Protein AF-A0A3R7PAE6-F1 (afdb_monomer)

Foldseek 3Di:
DCLVVDDDQKDKFAPPPPQDDCVCVVVQVVVQVVQLVPLPQQDDDDPDLQHRIKMWGSVLSVLLVVQQPDPDSCSSVSSVVLCNVLSAREDEDEDDGDPDPDDPPDDPVNVVVNVVVVVVSVVCVVVVVRDRPRDRDPGTYMYDYDD

Structure (mmCIF, N/CA/C/O backbone):
data_AF-A0A3R7PAE6-F1
#
_entry.id   AF-A0A3R7PAE6-F1
#
loop_
_atom_site.group_PDB
_atom_site.id
_atom_site.type_symbol
_atom_site.label_atom_id
_atom_site.label_alt_id
_atom_site.label_comp_id
_atom_site.label_asym_id
_atom_site.label_entity_id
_atom_site.label_seq_id
_atom_site.pdbx_PDB_ins_code
_atom_site.Cartn_x
_atom_site.Cartn_y
_atom_site.Cartn_z
_atom_site.occupancy
_atom_site.B_iso_or_equiv
_atom_site.auth_seq_id
_atom_site.auth_comp_id
_atom_site.auth_asym_id
_atom_site.auth_atom_id
_atom_site.pdbx_PDB_model_num
ATOM 1 N N . MET A 1 1 ? 10.382 -11.432 1.362 1.00 62.19 1 MET A N 1
ATOM 2 C CA . MET A 1 1 ? 9.618 -10.287 1.908 1.00 62.19 1 MET A CA 1
ATOM 3 C C . MET A 1 1 ? 9.489 -10.364 3.431 1.00 62.19 1 MET A C 1
ATOM 5 O O . MET A 1 1 ? 9.013 -11.374 3.945 1.00 62.19 1 MET A O 1
ATOM 9 N N . GLY A 1 2 ? 9.894 -9.311 4.156 1.00 66.38 2 GLY A N 1
ATOM 10 C CA . GLY A 1 2 ? 9.754 -9.200 5.623 1.00 66.38 2 GLY A CA 1
ATOM 11 C C . GLY A 1 2 ? 8.303 -9.267 6.123 1.00 66.38 2 GLY A C 1
ATOM 12 O O . GLY A 1 2 ? 8.051 -9.707 7.243 1.00 66.38 2 GLY A O 1
ATOM 13 N N . VAL A 1 3 ? 7.346 -8.965 5.239 1.00 74.81 3 VAL A N 1
ATOM 14 C CA . VAL A 1 3 ? 5.893 -9.062 5.451 1.00 74.81 3 VAL A CA 1
ATOM 15 C C . VAL A 1 3 ? 5.450 -10.408 6.023 1.00 74.81 3 VAL A C 1
ATOM 17 O O . VAL A 1 3 ? 4.613 -10.452 6.918 1.00 74.81 3 VAL A O 1
ATOM 20 N N . PHE A 1 4 ? 6.028 -11.517 5.553 1.00 76.94 4 PHE A N 1
ATOM 21 C CA . PHE A 1 4 ? 5.626 -12.860 5.988 1.00 76.94 4 PHE A CA 1
ATOM 22 C C . PHE A 1 4 ? 6.250 -13.298 7.319 1.00 76.94 4 PHE A C 1
ATOM 24 O O . PHE A 1 4 ? 5.831 -14.309 7.880 1.00 76.94 4 PHE A O 1
ATOM 31 N N . ARG A 1 5 ? 7.245 -12.559 7.833 1.00 78.56 5 ARG A N 1
ATOM 32 C CA . ARG A 1 5 ? 7.904 -12.847 9.119 1.00 78.56 5 ARG A CA 1
ATOM 33 C C . ARG A 1 5 ? 7.388 -11.982 10.271 1.00 78.56 5 ARG A C 1
ATOM 35 O O . ARG A 1 5 ? 7.755 -12.236 11.418 1.00 78.56 5 ARG A O 1
ATOM 42 N N . SER A 1 6 ? 6.551 -10.985 9.990 1.00 76.44 6 SER A N 1
ATOM 43 C CA . SER A 1 6 ? 6.006 -10.092 11.009 1.00 76.44 6 SER A CA 1
ATOM 44 C C . SER A 1 6 ? 5.074 -10.824 11.983 1.00 76.44 6 SER A C 1
ATOM 46 O O . SER A 1 6 ? 4.319 -11.734 11.623 1.00 76.44 6 SER A O 1
ATOM 48 N N . ARG A 1 7 ? 5.134 -10.416 13.255 1.00 81.06 7 ARG A N 1
ATOM 49 C CA . ARG A 1 7 ? 4.291 -10.946 14.338 1.00 81.06 7 ARG A CA 1
ATOM 50 C C . ARG A 1 7 ? 3.292 -9.932 14.904 1.00 81.06 7 ARG A C 1
ATOM 52 O O . ARG A 1 7 ? 2.501 -10.319 15.757 1.00 81.06 7 ARG A O 1
ATOM 59 N N . GLY A 1 8 ? 3.240 -8.710 14.372 1.00 79.50 8 GLY A N 1
ATOM 60 C CA . GLY A 1 8 ? 2.230 -7.704 14.726 1.00 79.50 8 GLY A CA 1
ATOM 61 C C . GLY A 1 8 ? 0.874 -7.943 14.054 1.00 79.50 8 GLY A C 1
ATOM 62 O O . GLY A 1 8 ? 0.793 -8.593 13.008 1.00 79.50 8 GLY A O 1
ATOM 63 N N . GLU A 1 9 ? -0.211 -7.463 14.658 1.00 81.38 9 GLU A N 1
ATOM 64 C CA . GLU A 1 9 ? -1.546 -7.476 14.030 1.00 81.38 9 GLU A CA 1
ATOM 65 C C . GLU A 1 9 ? -1.624 -6.524 12.829 1.00 81.38 9 GLU A C 1
ATOM 67 O O . GLU A 1 9 ? -2.353 -6.777 11.866 1.00 81.38 9 GLU A O 1
ATOM 72 N N . MET A 1 10 ? -0.794 -5.481 12.856 1.00 81.19 10 MET A N 1
ATOM 73 C CA . MET A 1 10 ? -0.614 -4.510 11.788 1.00 81.19 10 MET A CA 1
ATOM 74 C C . MET A 1 10 ? 0.810 -4.572 11.233 1.00 81.19 10 MET A C 1
ATOM 76 O O . MET A 1 10 ? 1.753 -5.005 11.903 1.00 81.19 10 MET A O 1
ATOM 80 N N . LEU A 1 11 ? 0.942 -4.153 9.982 1.00 85.88 11 LEU A N 1
ATOM 81 C CA . LEU A 1 11 ? 2.181 -4.046 9.244 1.00 85.88 11 LEU A CA 1
ATOM 82 C C . LEU A 1 11 ? 2.389 -2.590 8.852 1.00 85.88 11 LEU A C 1
ATOM 84 O O . LEU A 1 11 ? 1.581 -2.036 8.109 1.00 85.88 11 LEU A O 1
ATOM 88 N N . LEU A 1 12 ? 3.471 -2.001 9.344 1.00 82.62 12 LEU A N 1
ATOM 89 C CA . LEU A 1 12 ? 3.882 -0.660 8.974 1.00 82.62 12 LEU A CA 1
ATOM 90 C C . LEU A 1 12 ? 5.009 -0.737 7.947 1.00 82.62 12 LEU A C 1
ATOM 92 O O . LEU A 1 12 ? 6.033 -1.374 8.194 1.00 82.62 12 LEU A O 1
ATOM 96 N N . PHE A 1 13 ? 4.802 -0.081 6.814 1.00 81.25 13 PHE A N 1
ATOM 97 C CA . PHE A 1 13 ? 5.849 0.317 5.889 1.00 81.25 13 PHE A CA 1
ATOM 98 C C . PHE A 1 13 ? 6.224 1.751 6.222 1.00 81.25 13 PHE A C 1
ATOM 100 O O . PHE A 1 13 ? 5.343 2.601 6.336 1.00 81.25 13 PHE A O 1
ATOM 107 N N . ALA A 1 14 ? 7.512 1.980 6.413 1.00 75.94 14 ALA A N 1
ATOM 108 C CA . ALA A 1 14 ? 8.101 3.292 6.586 1.00 75.94 14 ALA A CA 1
ATOM 109 C C . ALA A 1 14 ? 9.460 3.265 5.887 1.00 75.94 14 ALA A C 1
ATOM 111 O O . ALA A 1 14 ? 10.172 2.254 5.976 1.00 75.94 14 ALA A O 1
ATOM 112 N N . ASP A 1 15 ? 9.806 4.351 5.202 1.00 70.44 15 ASP A N 1
ATOM 113 C CA . ASP A 1 15 ? 11.152 4.526 4.676 1.00 70.44 15 ASP A CA 1
ATOM 114 C C . ASP A 1 15 ? 12.172 4.451 5.822 1.00 70.44 15 ASP A C 1
ATOM 116 O O . ASP A 1 15 ? 11.933 4.873 6.956 1.00 70.44 15 ASP A O 1
ATOM 120 N N . ALA A 1 16 ? 13.330 3.856 5.534 1.00 62.44 16 ALA A N 1
ATOM 121 C CA . ALA A 1 16 ? 14.393 3.655 6.519 1.00 62.44 16 ALA A CA 1
ATOM 122 C C . ALA A 1 16 ? 15.146 4.955 6.874 1.00 62.44 16 ALA A C 1
ATOM 124 O O . ALA A 1 16 ? 16.133 4.908 7.606 1.00 62.44 16 ALA A O 1
ATOM 125 N N . ASP A 1 17 ? 14.701 6.096 6.346 1.00 62.78 17 ASP A N 1
ATOM 126 C CA . ASP A 1 17 ? 15.288 7.418 6.562 1.00 62.78 17 ASP A CA 1
ATOM 127 C C . ASP A 1 17 ? 14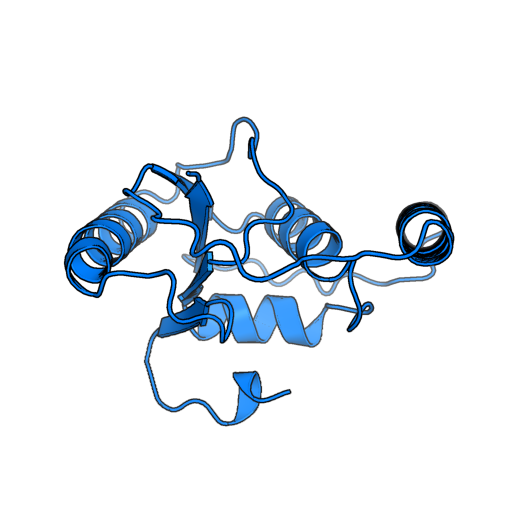.947 8.013 7.938 1.00 62.78 17 ASP A C 1
ATOM 129 O O . ASP A 1 17 ? 15.584 8.973 8.362 1.00 62.78 17 ASP A O 1
ATOM 133 N N . GLY A 1 18 ? 14.004 7.414 8.674 1.00 58.41 18 GLY A N 1
ATOM 134 C CA . GLY A 1 18 ? 13.635 7.856 10.019 1.00 58.41 18 GLY A CA 1
ATOM 135 C C . GLY A 1 18 ? 12.802 9.139 10.036 1.00 58.41 18 GLY A C 1
ATOM 136 O O . GLY A 1 18 ? 12.665 9.753 11.091 1.00 58.41 18 GLY A O 1
ATOM 137 N N . ALA A 1 19 ? 12.218 9.525 8.897 1.00 59.19 19 ALA A N 1
ATOM 138 C CA . ALA A 1 19 ? 11.429 10.748 8.735 1.00 59.19 19 ALA A CA 1
ATOM 139 C C . ALA A 1 19 ? 10.046 10.715 9.434 1.00 59.19 19 ALA A C 1
ATOM 141 O O . ALA A 1 19 ? 9.316 11.708 9.444 1.00 59.19 19 ALA A O 1
ATOM 142 N N . THR A 1 20 ? 9.670 9.593 10.063 1.00 57.97 20 THR A N 1
ATOM 143 C CA . THR A 1 20 ? 8.430 9.493 10.849 1.00 57.97 20 THR A CA 1
ATOM 144 C C . THR A 1 20 ? 8.645 9.768 12.335 1.00 57.97 20 THR A C 1
ATOM 146 O O . THR A 1 20 ? 9.371 9.044 13.015 1.00 57.97 20 THR A O 1
ATOM 149 N N . THR A 1 21 ? 7.889 10.709 12.895 1.00 60.19 21 THR A N 1
ATOM 150 C CA . THR A 1 21 ? 7.666 10.801 14.342 1.00 60.19 21 THR A CA 1
ATOM 151 C C . THR A 1 21 ? 6.599 9.790 14.789 1.00 60.19 21 THR A C 1
ATOM 153 O O . THR A 1 21 ? 5.500 9.711 14.243 1.00 60.19 21 THR A O 1
ATOM 156 N N . PHE A 1 22 ? 6.904 8.995 15.820 1.00 64.50 22 PHE A N 1
ATOM 157 C CA . PHE A 1 22 ? 6.009 7.940 16.330 1.00 64.50 22 PHE A CA 1
ATOM 158 C C . PHE A 1 22 ? 4.681 8.461 16.914 1.00 64.50 22 PHE A C 1
ATOM 160 O O . PHE A 1 22 ? 3.745 7.684 17.070 1.00 64.50 22 PHE A O 1
ATOM 167 N N . SER A 1 23 ? 4.564 9.758 17.205 1.00 64.19 23 SER A N 1
ATOM 168 C CA . SER A 1 23 ? 3.347 10.388 17.743 1.00 64.19 23 SER A CA 1
ATOM 169 C C . SER A 1 23 ? 2.150 10.353 16.789 1.00 64.19 23 SER A C 1
ATOM 171 O O . SER A 1 23 ? 1.005 10.422 17.225 1.00 64.19 23 SER A O 1
ATOM 173 N N . ASP A 1 24 ? 2.393 10.237 15.484 1.00 68.38 24 ASP A N 1
ATOM 174 C CA . ASP A 1 24 ? 1.324 10.160 14.488 1.00 68.38 24 ASP A CA 1
ATOM 175 C C . ASP A 1 24 ? 0.822 8.731 14.253 1.00 68.38 24 ASP A C 1
ATOM 177 O O . ASP A 1 24 ? -0.218 8.542 13.618 1.00 68.38 24 ASP A O 1
ATOM 181 N N . LEU A 1 25 ? 1.506 7.722 14.808 1.00 73.38 25 LEU A N 1
ATOM 182 C CA . LEU A 1 25 ? 1.077 6.329 14.705 1.00 73.38 25 LEU A CA 1
ATOM 183 C C . LEU A 1 25 ? -0.296 6.121 15.352 1.00 73.38 25 LEU A C 1
ATOM 185 O O . LEU A 1 25 ? -1.134 5.425 14.786 1.00 73.38 25 LEU A O 1
ATOM 189 N N . ASP A 1 26 ? -0.552 6.794 16.475 1.00 78.19 26 ASP A N 1
ATOM 190 C CA . ASP A 1 26 ? -1.825 6.715 17.194 1.00 78.19 26 ASP A CA 1
ATOM 191 C C . ASP A 1 26 ? -2.989 7.254 16.349 1.00 78.19 26 ASP A C 1
ATOM 193 O O . ASP A 1 26 ? -4.074 6.670 16.317 1.00 78.19 26 ASP A O 1
ATOM 197 N N . LYS A 1 27 ? -2.760 8.344 15.601 1.00 77.75 27 LYS A N 1
ATOM 198 C CA . LYS A 1 27 ? -3.759 8.928 14.687 1.00 77.75 27 LYS A CA 1
ATOM 199 C C . LYS A 1 27 ? -4.070 7.981 13.530 1.00 77.75 27 LYS A C 1
ATOM 201 O O . LYS A 1 27 ? -5.231 7.811 13.145 1.00 77.75 27 LYS A O 1
ATOM 206 N N . VAL A 1 28 ? -3.030 7.358 12.981 1.00 77.69 28 VAL A N 1
ATOM 207 C CA . VAL A 1 28 ? -3.136 6.396 11.883 1.00 77.69 28 VAL A CA 1
ATOM 208 C C . VAL A 1 28 ? -3.850 5.124 12.356 1.00 77.69 28 VAL A C 1
ATOM 210 O O . VAL A 1 28 ? -4.765 4.648 11.686 1.00 77.69 28 VAL A O 1
ATOM 213 N N . GLU A 1 29 ? -3.512 4.605 13.535 1.00 77.81 29 GLU A N 1
ATOM 214 C CA . GLU A 1 29 ? -4.178 3.445 14.129 1.00 77.81 29 GLU A CA 1
ATOM 215 C C . GLU A 1 29 ? -5.651 3.735 14.453 1.00 77.81 29 GLU A C 1
ATOM 217 O O . GLU A 1 29 ? -6.523 2.913 14.160 1.00 77.81 29 GLU A O 1
ATOM 222 N N . ALA A 1 30 ? -5.960 4.908 15.012 1.00 79.88 30 ALA A N 1
ATOM 223 C CA . ALA A 1 30 ? -7.338 5.325 15.269 1.00 79.88 30 ALA A CA 1
ATOM 224 C C . ALA A 1 30 ? -8.153 5.402 13.970 1.00 79.88 30 ALA A C 1
ATOM 226 O O . ALA A 1 30 ? -9.281 4.912 13.907 1.00 79.88 30 ALA A O 1
ATOM 227 N N . SER A 1 31 ? -7.555 5.945 12.908 1.00 76.62 31 SER A N 1
ATOM 228 C CA . SER A 1 31 ? -8.176 5.988 11.583 1.00 76.62 31 SER A CA 1
ATOM 229 C C . SER A 1 31 ? -8.411 4.583 11.030 1.00 76.62 31 SER A C 1
ATOM 231 O O . SER A 1 31 ? -9.496 4.296 10.532 1.00 76.62 31 SER A O 1
ATOM 233 N N . LEU A 1 32 ? -7.449 3.670 11.199 1.00 77.44 32 LEU A N 1
ATOM 234 C CA . LEU A 1 32 ? -7.597 2.267 10.814 1.00 77.44 32 LEU A CA 1
ATOM 235 C C . LEU A 1 32 ? -8.756 1.586 11.556 1.00 77.44 32 LEU A C 1
ATOM 237 O O . LEU A 1 32 ? -9.538 0.873 10.929 1.00 77.44 32 LEU A O 1
ATOM 241 N N . LYS A 1 33 ? -8.914 1.838 12.861 1.00 76.50 33 LYS A N 1
ATOM 242 C CA . LYS A 1 33 ? -10.045 1.325 13.655 1.00 76.50 33 LYS A CA 1
ATOM 243 C C . LYS A 1 33 ? -11.387 1.863 13.157 1.00 76.50 33 LYS A C 1
ATOM 245 O O . LYS A 1 33 ? -12.335 1.090 13.053 1.00 76.50 33 LYS A O 1
ATOM 250 N N . ASN A 1 34 ? -11.450 3.142 12.790 1.00 75.38 34 ASN A N 1
ATOM 251 C CA . ASN A 1 34 ? -12.663 3.753 12.242 1.00 75.38 34 ASN A CA 1
ATOM 252 C C . ASN A 1 34 ? -13.052 3.147 10.885 1.00 75.38 34 ASN A C 1
ATOM 254 O O . ASN A 1 34 ? -14.222 2.865 10.659 1.00 75.38 34 ASN A O 1
ATOM 258 N N . ILE A 1 35 ? -12.080 2.873 10.011 1.00 72.81 35 ILE A N 1
ATOM 259 C CA . ILE A 1 35 ? -12.333 2.249 8.700 1.00 72.81 35 ILE A CA 1
ATOM 260 C C . ILE A 1 35 ? -12.724 0.778 8.852 1.00 72.81 35 ILE A C 1
ATOM 262 O O . ILE A 1 35 ? -13.607 0.300 8.154 1.00 72.81 35 ILE A O 1
ATOM 266 N N . CYS A 1 36 ? -12.104 0.049 9.786 1.00 67.44 36 CYS A N 1
ATOM 267 C CA . CYS A 1 36 ? -12.529 -1.315 10.109 1.00 67.44 36 CYS A CA 1
ATOM 268 C C . CYS A 1 36 ? -13.980 -1.367 10.619 1.00 67.44 36 CYS A C 1
ATOM 270 O O . CYS A 1 36 ? -14.641 -2.386 10.438 1.00 67.44 36 CYS A O 1
ATOM 272 N N . ALA A 1 37 ? -14.455 -0.304 11.279 1.00 64.38 37 ALA A N 1
ATOM 273 C CA . ALA A 1 37 ? -15.830 -0.195 11.758 1.00 64.38 37 ALA A CA 1
ATOM 274 C C . ALA A 1 37 ? -16.816 0.252 10.663 1.00 64.38 37 ALA A C 1
ATOM 276 O O . ALA A 1 37 ? -18.001 -0.064 10.755 1.00 64.38 37 ALA A O 1
ATOM 277 N N . ASP A 1 38 ? -16.335 0.954 9.635 1.00 61.19 38 ASP A N 1
ATOM 278 C CA . ASP A 1 38 ? -17.133 1.440 8.513 1.00 61.19 38 ASP A CA 1
ATOM 279 C C . ASP A 1 38 ? -16.696 0.780 7.196 1.00 61.19 38 ASP A C 1
ATOM 281 O O . ASP A 1 38 ? -15.879 1.301 6.432 1.00 61.19 38 ASP A O 1
ATOM 285 N N . GLU A 1 39 ? -17.302 -0.374 6.899 1.00 56.72 39 GLU A N 1
ATOM 286 C CA . GLU A 1 39 ? -17.124 -1.133 5.648 1.00 56.72 39 GLU A CA 1
ATOM 287 C C . GLU A 1 39 ? -17.473 -0.302 4.390 1.00 56.72 39 GLU A C 1
ATOM 289 O O . GLU A 1 39 ? -17.166 -0.688 3.264 1.00 56.72 39 GLU A O 1
ATOM 294 N N . LYS A 1 40 ? -18.094 0.874 4.564 1.00 53.09 40 LYS A N 1
ATOM 295 C CA . LYS A 1 40 ? -18.564 1.752 3.490 1.00 53.09 40 LYS A CA 1
ATOM 296 C C . LYS A 1 40 ? -17.546 2.794 3.024 1.00 53.09 40 LYS A C 1
ATOM 298 O O . LYS A 1 40 ? -17.846 3.531 2.081 1.00 53.09 40 LYS A O 1
ATOM 303 N N . THR A 1 41 ? -16.349 2.846 3.615 1.00 55.28 41 THR A N 1
ATOM 304 C CA . THR A 1 41 ? -15.250 3.696 3.121 1.00 55.28 41 THR A CA 1
ATOM 305 C C . THR A 1 41 ? -14.620 3.067 1.873 1.00 55.28 41 THR A C 1
ATOM 307 O O . THR A 1 41 ? -13.519 2.518 1.886 1.00 55.28 41 THR A O 1
ATOM 310 N N . LEU A 1 42 ? -15.361 3.122 0.766 1.00 51.31 42 LEU A N 1
ATOM 311 C CA . LEU A 1 42 ? -14.859 2.822 -0.568 1.00 51.31 42 LEU A CA 1
ATOM 312 C C . LEU A 1 42 ? -14.316 4.122 -1.180 1.00 51.31 42 LEU A C 1
ATOM 314 O O . LEU A 1 42 ? -15.011 5.135 -1.251 1.00 51.31 42 LEU A O 1
ATOM 318 N N . MET A 1 43 ? -13.049 4.087 -1.582 1.00 54.47 43 MET A N 1
ATOM 319 C CA . MET A 1 43 ? -12.239 5.232 -2.003 1.00 54.47 43 MET A CA 1
ATOM 320 C C . MET A 1 43 ? -12.902 6.222 -2.979 1.00 54.47 43 MET A C 1
ATOM 322 O O . MET A 1 43 ? -13.481 5.840 -3.996 1.00 54.47 43 MET A O 1
ATOM 326 N N . ARG A 1 44 ? -12.586 7.511 -2.786 1.00 49.59 44 ARG A N 1
ATOM 327 C CA . ARG A 1 44 ? -12.430 8.494 -3.874 1.00 49.59 44 ARG A CA 1
ATOM 328 C C . ARG A 1 44 ? -10.991 9.029 -3.858 1.00 49.59 44 ARG A C 1
ATOM 330 O O . ARG A 1 44 ? -10.718 9.967 -3.129 1.00 49.59 44 ARG A O 1
ATOM 337 N N . GLY A 1 45 ? -10.119 8.432 -4.678 1.00 62.72 45 GLY A N 1
ATOM 338 C CA . GLY A 1 45 ? -8.812 8.971 -5.097 1.00 62.72 45 GLY A CA 1
ATOM 339 C C . GLY A 1 45 ? -7.723 9.063 -4.020 1.00 62.72 45 GLY A C 1
ATOM 340 O O . GLY A 1 45 ? -7.778 9.942 -3.171 1.00 62.72 45 GLY A O 1
ATOM 341 N N . VAL A 1 46 ? -6.693 8.215 -4.121 1.00 69.00 46 VAL A N 1
ATOM 342 C CA . VAL A 1 46 ? -5.429 8.415 -3.388 1.00 69.00 46 VAL A CA 1
ATOM 343 C C . VAL A 1 46 ? -4.641 9.508 -4.090 1.00 69.00 46 VAL A C 1
ATOM 345 O O . VAL A 1 46 ? -4.413 9.405 -5.297 1.00 69.00 46 VAL A O 1
ATOM 348 N N . ARG A 1 47 ? -4.238 10.546 -3.360 1.00 69.06 47 ARG A N 1
ATOM 349 C CA . ARG A 1 47 ? -3.438 11.650 -3.901 1.00 69.06 47 ARG A CA 1
ATOM 350 C C . ARG A 1 47 ? -1.984 11.248 -4.094 1.00 69.06 47 ARG A C 1
ATOM 352 O O . ARG A 1 47 ? -1.416 11.548 -5.139 1.00 69.06 47 ARG A O 1
ATOM 359 N N . ASP A 1 48 ? -1.414 10.540 -3.123 1.00 70.31 48 ASP A N 1
ATOM 360 C CA . ASP A 1 48 ? -0.043 10.039 -3.192 1.00 70.31 48 ASP A CA 1
ATOM 361 C C . ASP A 1 48 ? -0.008 8.511 -3.302 1.00 70.31 48 ASP A C 1
ATOM 363 O O . ASP A 1 48 ? -0.288 7.770 -2.358 1.00 70.31 48 ASP A O 1
ATOM 367 N N . THR A 1 49 ? 0.350 8.030 -4.487 1.00 71.19 49 THR A N 1
ATOM 368 C CA . THR A 1 49 ? 0.446 6.592 -4.764 1.00 71.19 49 THR A CA 1
ATOM 369 C C . THR A 1 49 ? 1.803 5.996 -4.391 1.00 71.19 49 THR A C 1
ATOM 371 O O . THR A 1 49 ? 1.931 4.773 -4.334 1.00 71.19 49 THR A O 1
ATOM 374 N N . GLN A 1 50 ? 2.801 6.839 -4.116 1.00 67.25 50 GLN A N 1
ATOM 375 C CA . GLN A 1 50 ? 4.206 6.469 -3.932 1.00 67.25 50 GLN A CA 1
ATOM 376 C C . GLN A 1 50 ? 4.741 6.868 -2.550 1.00 67.25 50 GLN A C 1
ATOM 378 O O . GLN A 1 50 ? 5.951 6.919 -2.347 1.00 67.25 50 GLN A O 1
ATOM 383 N N . CYS A 1 51 ? 3.858 7.106 -1.577 1.00 74.56 51 CYS A N 1
ATOM 384 C CA . CYS A 1 51 ? 4.292 7.479 -0.236 1.00 74.56 51 CYS A CA 1
ATOM 385 C C . CYS A 1 51 ? 5.124 6.366 0.427 1.00 74.56 51 CYS A C 1
ATOM 387 O O . CYS A 1 51 ? 4.762 5.190 0.386 1.00 74.56 51 CYS A O 1
ATOM 389 N N . GLY A 1 52 ? 6.209 6.714 1.114 1.00 71.06 52 GLY A N 1
ATOM 390 C CA . GLY A 1 52 ? 7.030 5.738 1.846 1.00 71.06 52 GLY A CA 1
ATOM 391 C C . GLY A 1 52 ? 6.345 5.147 3.087 1.00 71.06 52 GLY A C 1
ATOM 392 O O . GLY A 1 52 ? 6.845 4.194 3.684 1.00 71.06 52 GLY A O 1
ATOM 393 N N . PHE A 1 53 ? 5.192 5.697 3.492 1.00 77.81 53 PHE A N 1
ATOM 394 C CA . PHE A 1 53 ? 4.519 5.350 4.740 1.00 77.81 53 PHE A CA 1
ATOM 395 C C . PHE A 1 53 ? 3.122 4.765 4.526 1.00 77.81 53 PHE A C 1
ATOM 397 O O . PHE A 1 53 ? 2.173 5.456 4.148 1.00 77.81 53 PHE A O 1
ATOM 404 N N . LYS A 1 54 ? 2.972 3.472 4.820 1.00 83.69 54 LYS A N 1
ATOM 405 C CA . LYS A 1 54 ? 1.715 2.736 4.629 1.00 83.69 54 LYS A CA 1
ATOM 406 C C . LYS A 1 54 ? 1.451 1.808 5.804 1.00 83.69 54 LYS A C 1
ATOM 408 O O . LYS A 1 54 ? 2.328 1.045 6.202 1.00 83.69 54 LYS A O 1
ATOM 413 N N . LEU A 1 55 ? 0.231 1.817 6.332 1.00 84.81 55 LEU A N 1
ATOM 414 C CA . LEU A 1 55 ? -0.187 0.912 7.402 1.00 84.81 55 LEU A CA 1
ATOM 415 C C . LEU A 1 55 ? -1.225 -0.080 6.876 1.00 84.81 55 LEU A C 1
ATOM 417 O O . LEU A 1 55 ? -2.232 0.294 6.282 1.00 84.81 55 LEU A O 1
ATOM 421 N N . LEU A 1 56 ? -0.988 -1.368 7.100 1.00 86.50 56 LEU A N 1
ATOM 422 C CA . LEU A 1 56 ? -1.844 -2.453 6.637 1.00 86.50 56 LEU A CA 1
ATOM 423 C C . LEU A 1 56 ? -2.220 -3.352 7.799 1.00 86.50 56 LEU A C 1
ATOM 425 O O . LEU A 1 56 ? -1.376 -3.681 8.628 1.00 86.50 56 LEU A O 1
ATOM 429 N N . THR A 1 57 ? -3.446 -3.874 7.823 1.00 85.56 57 THR A N 1
ATOM 430 C CA . THR A 1 57 ? -3.686 -5.049 8.671 1.00 85.56 57 THR A CA 1
ATOM 431 C C . THR A 1 57 ? -2.868 -6.223 8.140 1.00 85.56 57 THR A C 1
ATOM 433 O O . THR A 1 57 ? -2.649 -6.356 6.930 1.00 85.56 57 THR A O 1
ATOM 436 N N . ARG A 1 58 ? -2.452 -7.139 9.020 1.00 84.62 58 ARG A N 1
ATOM 437 C CA . ARG A 1 58 ? -1.758 -8.362 8.597 1.00 84.62 58 ARG A CA 1
ATOM 438 C C . ARG A 1 58 ? -2.543 -9.118 7.523 1.00 84.62 58 ARG A C 1
ATOM 440 O O . ARG A 1 58 ? -1.946 -9.701 6.620 1.00 84.62 58 ARG A O 1
ATOM 447 N N . ARG A 1 59 ? -3.874 -9.137 7.621 1.00 83.06 59 ARG A N 1
ATOM 448 C CA . ARG A 1 59 ? -4.732 -9.833 6.658 1.00 83.06 59 ARG A CA 1
ATOM 449 C C . ARG A 1 59 ? -4.682 -9.159 5.283 1.00 83.06 59 ARG A C 1
ATOM 451 O O . ARG A 1 59 ? -4.462 -9.871 4.304 1.00 83.06 59 ARG A O 1
ATOM 458 N N . SER A 1 60 ? -4.785 -7.824 5.227 1.00 84.25 60 SER A N 1
ATOM 459 C CA . SER A 1 60 ? -4.619 -7.030 3.993 1.00 84.25 60 SER A CA 1
ATOM 460 C C . SER A 1 60 ? -3.261 -7.300 3.366 1.00 84.25 60 SER A C 1
ATOM 462 O O . SER A 1 60 ? -3.180 -7.666 2.198 1.00 84.25 60 SER A O 1
ATOM 464 N N . ALA A 1 61 ? -2.200 -7.200 4.172 1.00 86.19 61 ALA A N 1
ATOM 465 C CA . ALA A 1 61 ? -0.840 -7.412 3.710 1.00 86.19 61 ALA A CA 1
ATOM 466 C C . ALA A 1 61 ? -0.668 -8.821 3.127 1.00 86.19 61 ALA A C 1
ATOM 468 O O . ALA A 1 61 ? -0.168 -8.972 2.023 1.00 86.19 61 ALA A O 1
ATOM 469 N N . ARG A 1 62 ? -1.148 -9.877 3.792 1.00 86.00 62 ARG A N 1
ATOM 470 C CA . ARG A 1 62 ? -1.020 -11.239 3.241 1.00 86.00 62 ARG A CA 1
ATOM 471 C C . ARG A 1 62 ? -1.769 -11.423 1.923 1.00 86.00 62 ARG A C 1
ATOM 473 O O . ARG A 1 62 ? -1.276 -12.150 1.073 1.00 86.00 62 ARG A O 1
ATOM 480 N N . ILE A 1 63 ? -2.935 -10.808 1.747 1.00 85.31 63 ILE A N 1
ATOM 481 C CA . ILE A 1 63 ? -3.703 -10.920 0.498 1.00 85.31 63 ILE A CA 1
ATOM 482 C C . ILE A 1 63 ? -3.033 -10.136 -0.633 1.00 85.31 63 ILE A C 1
ATOM 484 O O . ILE A 1 63 ? -2.831 -10.689 -1.716 1.00 85.31 63 ILE A O 1
ATOM 488 N N . LEU A 1 64 ? -2.634 -8.892 -0.361 1.00 86.25 64 LEU A N 1
ATOM 489 C CA . LEU A 1 64 ? -1.971 -8.020 -1.327 1.00 86.25 64 LEU A CA 1
ATOM 490 C C . LEU A 1 64 ? -0.612 -8.589 -1.735 1.00 86.25 64 LEU A C 1
ATOM 492 O O . LEU A 1 64 ? -0.388 -8.830 -2.912 1.00 86.25 64 LEU A O 1
ATOM 496 N N . PHE A 1 65 ? 0.252 -8.930 -0.776 1.00 86.38 65 PHE A N 1
ATOM 497 C CA . PHE A 1 65 ? 1.592 -9.459 -1.055 1.00 86.38 65 PHE A CA 1
ATOM 498 C C . PHE A 1 65 ? 1.608 -10.877 -1.635 1.00 86.38 65 PHE A C 1
ATOM 500 O O . PHE A 1 65 ? 2.599 -11.253 -2.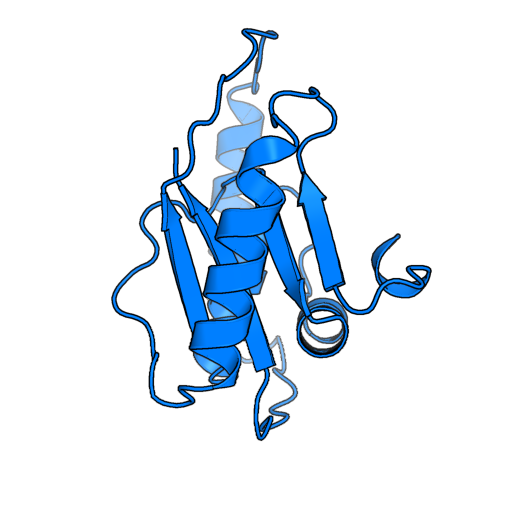247 1.00 86.38 65 PHE A O 1
ATOM 507 N N . ASN A 1 66 ? 0.534 -11.661 -1.493 1.00 85.38 66 ASN A N 1
ATOM 508 C CA . ASN A 1 66 ? 0.394 -12.920 -2.238 1.00 85.38 66 ASN A CA 1
ATOM 509 C C . ASN A 1 66 ? -0.066 -12.712 -3.691 1.00 85.38 66 ASN A C 1
ATOM 511 O O . ASN A 1 66 ? 0.034 -13.644 -4.486 1.00 85.38 66 ASN A O 1
ATOM 515 N N . SER A 1 67 ? -0.624 -11.542 -4.008 1.00 84.56 67 SER A N 1
ATOM 516 C CA . SER A 1 67 ? -1.159 -11.205 -5.334 1.00 84.56 67 SER A CA 1
ATOM 517 C C . SER A 1 67 ? -0.286 -10.203 -6.094 1.00 84.56 67 SER A C 1
ATOM 519 O O . SER A 1 67 ? -0.519 -9.994 -7.280 1.00 84.56 67 SER A O 1
ATOM 521 N N . LEU A 1 68 ? 0.690 -9.587 -5.420 1.00 85.19 68 LEU A N 1
ATOM 522 C CA . LEU A 1 68 ? 1.682 -8.691 -6.006 1.00 85.19 68 LEU A CA 1
ATOM 523 C C . LEU A 1 68 ? 2.604 -9.463 -6.952 1.00 85.19 68 LEU A C 1
ATOM 525 O O . LEU A 1 68 ? 3.093 -10.544 -6.617 1.00 85.19 68 LEU A O 1
ATOM 529 N N . HIS A 1 69 ? 2.864 -8.879 -8.117 1.00 83.94 69 HIS A N 1
ATOM 530 C CA . HIS A 1 69 ? 3.803 -9.404 -9.105 1.00 83.94 69 HIS A CA 1
ATOM 531 C C . HIS A 1 69 ? 5.057 -8.529 -9.227 1.00 83.94 69 HIS A C 1
ATOM 533 O O . HIS A 1 69 ? 6.074 -8.983 -9.756 1.00 83.94 69 HIS A O 1
ATOM 539 N N . VAL A 1 70 ? 4.991 -7.285 -8.754 1.00 81.25 70 VAL A N 1
ATOM 540 C CA . VAL A 1 70 ? 6.065 -6.297 -8.780 1.00 81.25 70 VAL A CA 1
ATOM 541 C C . VAL A 1 70 ? 6.663 -6.150 -7.386 1.00 81.25 70 VAL A C 1
ATOM 543 O O . VAL A 1 70 ? 5.968 -5.854 -6.420 1.00 81.25 70 VAL A O 1
ATOM 546 N N . GLU A 1 71 ? 7.981 -6.327 -7.289 1.00 70.00 71 GLU A N 1
ATOM 547 C CA . GLU A 1 71 ? 8.744 -6.188 -6.036 1.00 70.00 71 GLU A CA 1
ATOM 548 C C . GLU A 1 71 ? 9.692 -4.968 -6.038 1.00 70.00 71 GLU A C 1
ATOM 550 O O . GLU A 1 71 ? 10.484 -4.798 -5.114 1.00 70.00 71 GLU A O 1
ATOM 555 N N . ARG A 1 72 ? 9.653 -4.138 -7.091 1.00 73.56 72 ARG A N 1
ATOM 556 C CA . ARG A 1 72 ? 10.552 -2.984 -7.313 1.00 73.56 72 ARG A CA 1
ATOM 557 C C . ARG A 1 72 ? 9.815 -1.656 -7.082 1.00 73.56 72 ARG A C 1
ATOM 559 O O . ARG A 1 72 ? 8.765 -1.642 -6.460 1.00 73.56 72 ARG A O 1
ATOM 566 N N . TRP A 1 73 ? 10.338 -0.550 -7.611 1.00 67.06 73 TRP A N 1
ATOM 567 C CA . TRP A 1 73 ? 9.832 0.822 -7.445 1.00 67.06 73 TRP A CA 1
ATOM 568 C C . TRP A 1 73 ? 8.322 1.011 -7.663 1.00 67.06 73 TRP A C 1
ATOM 570 O O . TRP A 1 73 ? 7.727 1.883 -7.047 1.00 67.06 73 TRP A O 1
ATOM 580 N N . ALA A 1 74 ? 7.688 0.204 -8.518 1.00 74.56 74 ALA A N 1
ATOM 581 C CA . ALA A 1 74 ? 6.260 0.320 -8.815 1.00 74.56 74 ALA A CA 1
ATOM 582 C C . ALA A 1 74 ? 5.346 -0.578 -7.951 1.00 74.56 74 ALA A C 1
ATOM 584 O O . ALA A 1 74 ? 4.145 -0.655 -8.223 1.00 74.56 74 ALA A O 1
ATOM 585 N N . PHE A 1 75 ? 5.873 -1.256 -6.919 1.00 83.19 75 PHE A N 1
ATOM 586 C CA . PHE A 1 75 ? 5.065 -2.156 -6.083 1.00 83.19 75 PHE A CA 1
ATOM 587 C C . PHE A 1 75 ? 3.912 -1.421 -5.388 1.00 83.19 75 PHE A C 1
ATOM 589 O O . PHE A 1 75 ? 2.827 -1.979 -5.242 1.00 83.19 75 PHE A O 1
ATOM 596 N N . ASP A 1 76 ? 4.118 -0.160 -5.007 1.00 82.38 76 ASP A N 1
ATOM 597 C CA . ASP A 1 76 ? 3.107 0.656 -4.336 1.00 82.38 76 ASP A CA 1
ATOM 598 C C . ASP A 1 76 ? 1.887 0.910 -5.222 1.00 82.38 76 ASP A C 1
ATOM 600 O O . ASP A 1 76 ? 0.746 0.813 -4.767 1.00 82.38 76 ASP A O 1
ATOM 604 N N . VAL A 1 77 ? 2.128 1.149 -6.513 1.00 82.69 77 VAL A N 1
ATOM 605 C CA . VAL A 1 77 ? 1.078 1.369 -7.512 1.00 82.69 77 VAL A CA 1
ATOM 606 C C . VAL A 1 77 ? 0.284 0.088 -7.741 1.00 82.69 77 VAL A C 1
ATOM 608 O O . VAL A 1 77 ? -0.948 0.115 -7.716 1.00 82.69 77 VAL A O 1
ATOM 611 N N . GLU A 1 78 ? 0.967 -1.048 -7.918 1.00 85.00 78 GLU A N 1
ATOM 612 C CA . GLU A 1 78 ? 0.286 -2.337 -8.068 1.00 85.00 78 GLU A CA 1
ATOM 613 C C . GLU A 1 78 ? -0.502 -2.695 -6.801 1.00 85.00 78 GLU A C 1
ATOM 615 O O . GLU A 1 78 ? -1.636 -3.163 -6.888 1.00 85.00 78 GLU A O 1
ATOM 620 N N . MET A 1 79 ? 0.054 -2.432 -5.619 1.00 86.44 79 MET A N 1
ATOM 621 C CA . MET A 1 79 ? -0.610 -2.710 -4.350 1.00 86.44 79 MET A CA 1
ATOM 622 C C . MET A 1 79 ? -1.901 -1.901 -4.198 1.00 86.44 79 MET A C 1
ATOM 624 O O . MET A 1 79 ? -2.920 -2.466 -3.800 1.00 86.44 79 MET A O 1
ATOM 628 N N . LEU A 1 80 ? -1.885 -0.605 -4.530 1.00 84.06 80 LEU A N 1
ATOM 629 C CA . LEU A 1 80 ? -3.085 0.236 -4.496 1.00 84.06 80 LEU A CA 1
ATOM 630 C C . LEU A 1 80 ? -4.122 -0.211 -5.528 1.00 84.06 80 LEU A C 1
ATOM 632 O O . LEU A 1 80 ? -5.310 -0.272 -5.209 1.00 84.06 80 LEU A O 1
ATOM 636 N N . TYR A 1 81 ? -3.680 -0.587 -6.729 1.00 85.12 81 TYR A N 1
ATOM 637 C CA . TYR A 1 81 ? -4.553 -1.146 -7.759 1.00 85.12 81 TYR A CA 1
ATOM 638 C C . TYR A 1 81 ? -5.219 -2.449 -7.294 1.00 85.12 81 TYR A C 1
ATOM 640 O O . TYR A 1 81 ? -6.439 -2.587 -7.366 1.00 85.12 81 TYR A O 1
ATOM 648 N N . LEU A 1 82 ? -4.444 -3.389 -6.747 1.00 85.25 82 LEU A N 1
ATOM 649 C CA . LEU A 1 82 ? -4.964 -4.641 -6.198 1.00 85.25 82 LEU A CA 1
ATOM 650 C C . LEU A 1 82 ? -5.937 -4.387 -5.049 1.00 85.25 82 LEU A C 1
ATOM 652 O O . LEU A 1 82 ? -6.974 -5.038 -4.979 1.00 85.25 82 LEU A O 1
ATOM 656 N N . ALA A 1 83 ? -5.635 -3.436 -4.168 1.00 83.56 83 ALA A N 1
ATOM 657 C CA . ALA A 1 83 ? -6.513 -3.096 -3.060 1.00 83.56 83 ALA A CA 1
ATOM 658 C C . ALA A 1 83 ? -7.862 -2.542 -3.553 1.00 83.56 83 ALA A C 1
ATOM 660 O O . ALA A 1 83 ? -8.905 -2.962 -3.056 1.00 83.56 83 ALA A O 1
ATOM 661 N N . GLN A 1 84 ? -7.860 -1.706 -4.596 1.00 81.06 84 GLN A N 1
ATOM 662 C CA . GLN A 1 84 ? -9.083 -1.234 -5.252 1.00 81.06 84 GLN A CA 1
ATOM 663 C C . GLN A 1 84 ? -9.877 -2.370 -5.904 1.00 81.06 84 GLN A C 1
ATOM 665 O O . GLN A 1 84 ? -11.083 -2.479 -5.691 1.00 81.06 84 GLN A O 1
ATOM 670 N N . VAL A 1 85 ? -9.212 -3.240 -6.671 1.00 81.50 85 VAL A N 1
ATOM 671 C CA . VAL A 1 85 ? -9.873 -4.356 -7.369 1.00 81.50 85 VAL A CA 1
ATOM 672 C C . VAL A 1 85 ? -10.444 -5.383 -6.390 1.00 81.50 85 VAL A C 1
ATOM 674 O O . VAL A 1 85 ? -11.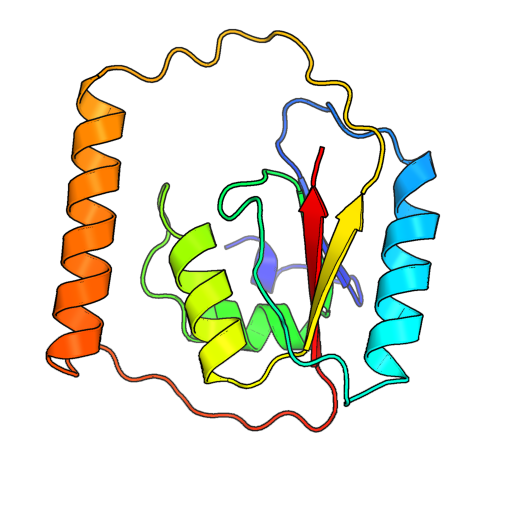511 -5.943 -6.629 1.00 81.50 85 VAL A O 1
ATOM 677 N N . LEU A 1 86 ? -9.753 -5.627 -5.276 1.00 81.38 86 LEU A N 1
ATOM 678 C CA . LEU A 1 86 ? -10.183 -6.551 -4.226 1.00 81.38 86 LEU A CA 1
ATOM 679 C C . LEU A 1 86 ? -11.220 -5.943 -3.271 1.00 81.38 86 LEU A C 1
ATOM 681 O O . LEU A 1 86 ? -11.657 -6.631 -2.349 1.00 81.38 86 LEU A O 1
ATOM 685 N N . GLY A 1 87 ? -11.600 -4.676 -3.471 1.00 78.44 87 GLY A N 1
ATOM 686 C CA . GLY A 1 87 ? -12.553 -3.980 -2.612 1.00 78.44 87 GLY A CA 1
ATOM 687 C C . GLY A 1 87 ? -12.052 -3.826 -1.180 1.00 78.44 87 GLY A C 1
ATOM 688 O O . GLY A 1 87 ? -12.846 -3.885 -0.252 1.00 78.44 87 GLY A O 1
ATOM 689 N N . ILE A 1 88 ? -10.740 -3.684 -0.988 1.00 82.12 88 ILE A N 1
ATOM 690 C CA . ILE A 1 88 ? -10.135 -3.420 0.316 1.00 82.12 88 ILE A CA 1
ATOM 691 C C . ILE A 1 88 ? -10.364 -1.938 0.653 1.00 82.12 88 ILE A C 1
ATOM 693 O O . ILE A 1 88 ? -9.875 -1.087 -0.092 1.00 82.12 88 ILE A O 1
ATOM 697 N N . PRO A 1 89 ? -11.076 -1.599 1.746 1.00 79.38 89 PRO A N 1
ATOM 698 C CA . PRO A 1 89 ? -11.159 -0.239 2.255 1.00 79.38 89 PRO A CA 1
ATOM 699 C C . PRO A 1 89 ? -9.793 0.424 2.365 1.00 79.38 89 PRO A C 1
ATOM 701 O O . PRO A 1 89 ? -8.872 -0.108 3.000 1.00 79.38 89 PRO A O 1
ATOM 704 N N . ILE A 1 90 ? -9.683 1.603 1.755 1.00 80.38 90 ILE A N 1
ATOM 705 C CA . ILE A 1 90 ? -8.483 2.418 1.841 1.00 80.38 90 ILE A CA 1
ATOM 706 C C . ILE A 1 90 ? -8.829 3.818 2.305 1.00 80.38 90 ILE A C 1
ATOM 708 O O . ILE A 1 90 ? -9.731 4.449 1.752 1.00 80.38 90 ILE A O 1
ATOM 712 N N . ALA A 1 91 ? -8.061 4.314 3.272 1.00 79.88 91 ALA A N 1
ATOM 713 C CA . ALA A 1 91 ? -8.101 5.714 3.655 1.00 79.88 91 ALA A CA 1
ATOM 714 C C . ALA A 1 91 ? -6.746 6.383 3.516 1.00 79.88 91 ALA A C 1
ATOM 716 O O . ALA A 1 91 ? -5.692 5.789 3.754 1.00 79.88 91 ALA A O 1
ATOM 717 N N . GLU A 1 92 ? -6.832 7.658 3.179 1.00 79.12 92 GLU A N 1
ATOM 718 C CA . GLU A 1 92 ? -5.719 8.578 3.184 1.00 79.12 92 GLU A CA 1
ATOM 719 C C . GLU A 1 92 ? -5.766 9.396 4.474 1.00 79.12 92 GLU A C 1
ATOM 721 O O . GLU A 1 92 ? -6.799 9.996 4.782 1.00 79.12 92 GLU A O 1
ATOM 726 N N . VAL A 1 93 ? -4.678 9.404 5.244 1.00 77.88 93 VAL A N 1
ATOM 727 C CA . VAL A 1 93 ? -4.589 10.191 6.481 1.00 77.88 93 VAL A CA 1
ATOM 728 C C . VAL A 1 93 ? -3.443 11.178 6.362 1.00 77.88 93 VAL A C 1
ATOM 730 O O . VAL A 1 93 ? -2.294 10.780 6.167 1.00 77.88 93 VAL A O 1
ATOM 733 N N . ALA A 1 94 ? -3.780 12.460 6.500 1.00 72.81 94 ALA A N 1
ATOM 734 C CA . ALA A 1 94 ? -2.807 13.534 6.604 1.00 72.81 94 ALA A CA 1
ATOM 735 C C . ALA A 1 94 ? -2.170 13.510 7.996 1.00 72.81 94 ALA A C 1
ATOM 737 O O . ALA A 1 94 ? -2.869 13.559 9.012 1.00 72.81 94 ALA A O 1
ATOM 738 N N . VAL A 1 95 ? -0.851 13.407 8.047 1.00 70.56 95 VAL A N 1
ATOM 739 C CA . VAL A 1 95 ? -0.064 13.380 9.287 1.00 70.56 95 VAL A CA 1
ATOM 740 C C . VAL A 1 95 ? 1.268 14.027 8.980 1.00 70.56 95 VAL A C 1
ATOM 742 O O . VAL A 1 95 ? 1.839 13.745 7.935 1.00 70.56 95 VAL A O 1
ATOM 745 N N . GLU A 1 96 ? 1.781 14.835 9.899 1.00 66.25 96 GLU A N 1
ATOM 746 C CA . GLU A 1 96 ? 2.974 15.636 9.646 1.00 66.25 96 GLU A CA 1
ATOM 747 C C . GLU A 1 96 ? 4.154 14.713 9.306 1.00 66.25 96 GLU A C 1
ATOM 749 O O . GLU A 1 96 ? 4.518 13.802 10.058 1.00 66.25 96 GLU A O 1
ATOM 754 N N . TRP A 1 97 ? 4.705 14.858 8.103 1.00 60.81 97 TRP A N 1
ATOM 755 C CA . TRP A 1 97 ? 5.946 14.200 7.712 1.00 60.81 97 TRP A CA 1
ATOM 756 C C . TRP A 1 97 ? 7.052 15.240 7.618 1.00 60.81 97 TRP A C 1
ATOM 758 O O . TRP A 1 97 ? 6.991 16.152 6.797 1.00 60.81 97 TRP A O 1
ATOM 768 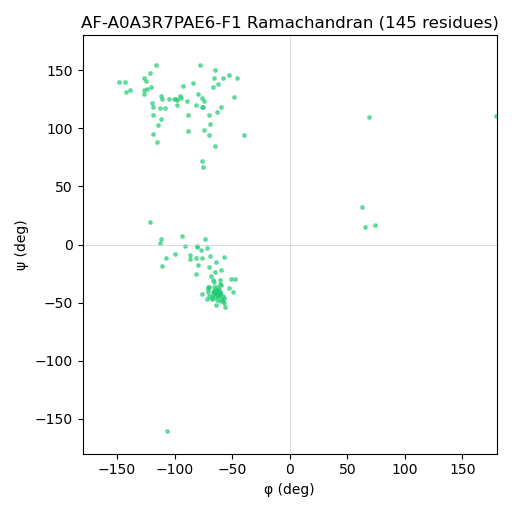N N . GLN A 1 98 ? 8.082 15.103 8.451 1.00 58.00 98 GLN A N 1
ATOM 769 C CA . GLN A 1 98 ? 9.307 15.868 8.263 1.00 58.00 98 GLN A CA 1
ATOM 770 C C . GLN A 1 98 ? 10.216 15.072 7.342 1.00 58.00 98 GLN A C 1
ATOM 772 O O . GLN A 1 98 ? 10.912 14.163 7.784 1.00 58.00 98 GLN A O 1
ATOM 777 N N . GLU A 1 99 ? 10.200 15.408 6.053 1.00 56.53 99 GLU A N 1
ATOM 778 C CA . GLU A 1 99 ? 11.174 14.850 5.124 1.00 56.53 99 GLU A CA 1
ATOM 779 C C . GLU A 1 99 ? 12.572 15.314 5.552 1.00 56.53 99 GLU A C 1
ATOM 781 O O . GLU A 1 99 ? 12.887 16.504 5.557 1.00 56.53 99 GLU A O 1
ATOM 786 N N . ILE A 1 100 ? 13.404 14.365 5.979 1.00 59.53 100 ILE A N 1
ATOM 787 C CA . ILE A 1 100 ? 14.810 14.635 6.252 1.00 59.53 100 ILE A CA 1
ATOM 788 C C . ILE A 1 100 ? 15.481 14.743 4.883 1.00 59.53 100 ILE A C 1
ATOM 790 O O . ILE A 1 100 ? 15.460 13.784 4.112 1.00 59.53 100 ILE A O 1
ATOM 794 N N . GLU A 1 101 ? 16.059 15.905 4.565 1.00 48.94 101 GLU A N 1
ATOM 795 C CA . GLU A 1 101 ? 16.795 16.131 3.316 1.00 48.94 101 GLU A CA 1
ATOM 796 C C . GLU A 1 101 ? 18.050 15.242 3.259 1.00 48.94 101 GLU A C 1
ATOM 798 O O . GLU A 1 101 ? 19.162 15.629 3.614 1.00 48.94 101 GLU A O 1
ATOM 803 N N . GLY A 1 102 ? 17.862 14.009 2.803 1.00 53.53 102 GLY A N 1
ATOM 804 C CA . GLY A 1 102 ? 18.905 13.090 2.384 1.00 53.53 102 GLY A CA 1
ATOM 805 C C . GLY A 1 102 ? 18.772 12.878 0.886 1.00 53.53 102 GLY A C 1
ATOM 806 O O . GLY A 1 102 ? 17.746 12.397 0.419 1.00 53.53 102 GLY A O 1
ATOM 807 N N . THR A 1 103 ? 19.794 13.276 0.131 1.00 47.19 103 THR A N 1
ATOM 808 C CA . THR A 1 103 ? 19.835 13.318 -1.338 1.00 47.19 103 THR A CA 1
ATOM 809 C C . THR A 1 103 ? 19.149 12.121 -2.020 1.00 47.19 103 THR A C 1
ATOM 811 O O . THR A 1 103 ? 19.780 11.098 -2.289 1.00 47.19 103 THR A O 1
ATOM 814 N N . LYS A 1 104 ? 17.868 12.256 -2.387 1.00 54.47 104 LYS A N 1
ATOM 815 C CA . LYS A 1 104 ? 17.185 11.338 -3.310 1.00 54.47 104 LYS A CA 1
ATOM 816 C C . LYS A 1 104 ? 17.666 11.641 -4.733 1.00 54.47 104 LYS A C 1
ATOM 818 O O . LYS A 1 104 ? 16.920 12.144 -5.567 1.00 54.47 104 LYS A O 1
ATOM 823 N N . MET A 1 105 ? 18.943 11.376 -5.023 1.00 49.22 105 MET A N 1
ATOM 824 C CA . MET A 1 105 ? 19.414 11.352 -6.407 1.00 49.22 105 MET A CA 1
ATOM 825 C C . MET A 1 105 ? 18.813 10.114 -7.065 1.00 49.22 105 MET A C 1
ATOM 827 O O . MET A 1 105 ? 19.362 9.023 -6.946 1.00 49.22 105 MET A O 1
ATOM 831 N N . THR A 1 106 ? 17.673 10.261 -7.735 1.00 57.84 106 THR A N 1
ATOM 832 C CA . THR A 1 106 ? 17.207 9.247 -8.682 1.00 57.84 106 THR A CA 1
ATOM 833 C C . THR A 1 106 ? 17.811 9.588 -10.045 1.00 57.84 106 THR A C 1
ATOM 835 O O . THR A 1 106 ? 17.470 10.618 -10.627 1.00 57.84 106 THR A O 1
ATOM 838 N N . PRO A 1 107 ? 18.752 8.781 -10.576 1.00 70.44 107 PRO A N 1
ATOM 839 C CA . PRO A 1 107 ? 19.241 8.955 -11.940 1.00 70.44 107 PRO A CA 1
ATOM 840 C C . PRO A 1 107 ? 18.064 8.989 -12.920 1.00 70.44 107 PRO A C 1
ATOM 842 O O . PRO A 1 107 ? 17.108 8.239 -12.730 1.00 70.44 107 PRO A O 1
ATOM 845 N N . VAL A 1 108 ? 18.152 9.776 -13.996 1.00 70.06 108 VAL A N 1
ATOM 846 C CA . VAL A 1 108 ? 17.125 9.872 -15.062 1.00 70.06 108 VAL A CA 1
ATOM 847 C C . VAL A 1 108 ? 16.715 8.493 -15.610 1.00 70.06 108 VAL A C 1
ATOM 849 O O . VAL A 1 108 ? 15.562 8.277 -15.974 1.00 70.06 108 VAL A O 1
ATOM 852 N N . LEU A 1 109 ? 17.631 7.522 -15.594 1.00 68.56 109 LEU A N 1
ATOM 853 C CA . LEU A 1 109 ? 17.359 6.126 -15.953 1.00 68.56 109 LEU A CA 1
ATOM 854 C C . LEU A 1 109 ? 16.288 5.472 -15.060 1.00 68.56 109 LEU A C 1
ATOM 856 O O . LEU A 1 109 ? 15.463 4.717 -15.561 1.00 68.56 109 LEU A O 1
ATOM 860 N N . SER A 1 110 ? 16.228 5.823 -13.774 1.00 68.12 110 SER A N 1
ATOM 861 C CA . SER A 1 110 ? 15.241 5.299 -12.814 1.00 68.12 110 SER A CA 1
ATOM 862 C C . SER A 1 110 ? 13.814 5.731 -13.158 1.00 68.12 110 SER A C 1
ATOM 864 O O . SER A 1 110 ? 12.868 4.983 -12.939 1.00 68.12 110 SER A O 1
ATOM 866 N N . TRP A 1 111 ? 13.652 6.923 -13.743 1.00 73.06 111 TRP A N 1
ATOM 867 C CA . TRP A 1 111 ? 12.348 7.426 -14.183 1.00 73.06 111 TRP A CA 1
ATOM 868 C C . TRP A 1 111 ? 11.841 6.646 -15.400 1.00 73.06 111 TRP A C 1
ATOM 870 O O . TRP A 1 111 ? 10.649 6.361 -15.508 1.00 73.06 111 TRP A O 1
ATOM 880 N N . ILE A 1 112 ? 12.755 6.256 -16.294 1.00 79.19 112 ILE A N 1
ATOM 881 C CA . ILE A 1 112 ? 12.446 5.420 -17.459 1.00 79.19 112 ILE A CA 1
ATOM 882 C C . ILE A 1 112 ? 12.109 3.995 -17.014 1.00 79.19 112 ILE A C 1
ATOM 884 O O . ILE A 1 112 ? 11.120 3.439 -17.487 1.00 79.19 112 ILE A O 1
ATOM 888 N N . GLU A 1 113 ? 12.881 3.419 -16.085 1.00 76.31 113 GLU A N 1
ATOM 889 C CA . GLU A 1 113 ? 12.579 2.105 -15.501 1.00 76.31 113 GLU A CA 1
ATOM 890 C C . GLU A 1 113 ? 11.190 2.089 -14.855 1.00 76.31 113 GLU A C 1
ATOM 892 O O . GLU A 1 113 ? 10.394 1.200 -15.144 1.00 76.31 113 GLU A O 1
ATOM 897 N N . MET A 1 114 ? 10.854 3.118 -14.072 1.00 75.50 114 MET A N 1
ATOM 898 C CA . MET A 1 114 ? 9.525 3.262 -13.476 1.00 75.50 114 MET A CA 1
ATOM 899 C C . MET A 1 114 ? 8.424 3.372 -14.540 1.00 75.50 114 MET A C 1
ATOM 901 O O . MET A 1 114 ? 7.386 2.721 -14.430 1.00 75.50 114 MET A O 1
ATOM 905 N N . GLY A 1 115 ? 8.642 4.167 -15.591 1.00 81.38 115 GLY A N 1
ATOM 906 C CA . GLY A 1 115 ? 7.690 4.289 -16.696 1.00 81.38 115 GLY A CA 1
ATOM 907 C C . GLY A 1 115 ? 7.450 2.960 -17.419 1.00 81.38 115 GLY A C 1
ATOM 908 O O . GLY A 1 115 ? 6.306 2.612 -17.711 1.00 81.38 115 GLY A O 1
ATOM 909 N N . LEU A 1 116 ? 8.509 2.186 -17.664 1.00 83.75 116 LEU A N 1
ATOM 910 C CA . LEU A 1 116 ? 8.409 0.856 -18.267 1.00 83.75 116 LEU A CA 1
ATOM 911 C C . LEU A 1 116 ? 7.704 -0.138 -17.343 1.00 83.75 116 LEU A C 1
ATOM 913 O O . LEU A 1 116 ? 6.855 -0.890 -17.819 1.00 83.75 116 LEU A O 1
ATOM 917 N N . ASP A 1 117 ? 7.991 -0.109 -16.040 1.00 80.81 117 ASP A N 1
ATOM 918 C CA . ASP A 1 117 ? 7.304 -0.940 -15.050 1.00 80.81 117 ASP A CA 1
ATOM 919 C C . ASP A 1 117 ? 5.791 -0.669 -15.069 1.00 80.81 117 ASP A C 1
ATOM 921 O O . ASP A 1 117 ? 5.001 -1.611 -15.132 1.00 80.81 117 ASP A O 1
ATOM 925 N N . LEU A 1 118 ? 5.368 0.600 -15.124 1.00 82.19 118 LEU A N 1
ATOM 926 C CA . LEU A 1 118 ? 3.950 0.968 -15.237 1.00 82.19 118 LEU A CA 1
ATOM 927 C C . LEU A 1 118 ? 3.305 0.449 -16.529 1.00 82.19 118 LEU A C 1
ATOM 929 O O . LEU A 1 118 ? 2.196 -0.089 -16.491 1.00 82.19 118 LEU A O 1
ATOM 933 N N . VAL A 1 119 ? 3.995 0.562 -17.669 1.00 85.19 119 VAL A N 1
ATOM 934 C CA . VAL A 1 119 ? 3.506 0.032 -18.954 1.00 85.19 119 VAL A CA 1
ATOM 935 C C . VAL A 1 119 ? 3.389 -1.493 -18.911 1.00 85.19 119 VAL A C 1
ATOM 937 O O . VAL A 1 119 ? 2.405 -2.043 -19.402 1.00 85.19 119 VAL A O 1
ATOM 940 N N . ILE A 1 120 ? 4.350 -2.189 -18.297 1.00 85.81 120 ILE A N 1
ATOM 941 C CA . ILE A 1 120 ? 4.325 -3.648 -18.133 1.00 85.81 120 ILE A CA 1
ATOM 942 C C . ILE A 1 120 ? 3.168 -4.070 -17.227 1.00 85.81 120 ILE A C 1
ATOM 944 O O . ILE A 1 120 ? 2.448 -5.007 -17.579 1.00 85.81 120 ILE A O 1
ATOM 948 N N . ILE A 1 121 ? 2.966 -3.384 -16.097 1.00 83.50 121 ILE A N 1
ATOM 949 C CA . ILE A 1 121 ? 1.835 -3.620 -15.189 1.00 83.50 121 ILE A CA 1
ATOM 950 C C . ILE A 1 121 ? 0.527 -3.480 -15.965 1.00 83.50 121 ILE A C 1
ATOM 952 O O . ILE A 1 121 ? -0.284 -4.408 -15.995 1.00 83.50 121 ILE A O 1
ATOM 956 N N . TRP A 1 122 ? 0.350 -2.347 -16.651 1.00 84.94 122 TRP A N 1
ATOM 957 C CA . TRP A 1 122 ? -0.848 -2.073 -17.434 1.00 84.94 122 TRP A CA 1
ATOM 958 C C . TRP A 1 122 ? -1.085 -3.141 -18.504 1.00 84.94 122 TRP A C 1
ATOM 960 O O . TRP A 1 122 ? -2.178 -3.700 -18.586 1.00 84.94 122 TRP A O 1
ATOM 970 N N . LEU A 1 123 ? -0.061 -3.485 -19.287 1.00 86.62 123 LEU A N 1
ATOM 971 C CA . LEU A 1 123 ? -0.165 -4.461 -20.368 1.00 86.62 123 LEU A CA 1
ATOM 972 C C . LEU A 1 123 ? -0.497 -5.862 -19.835 1.00 86.62 123 LEU A C 1
ATOM 974 O O . LEU A 1 123 ? -1.350 -6.545 -20.395 1.00 86.62 123 LEU A O 1
ATOM 978 N N .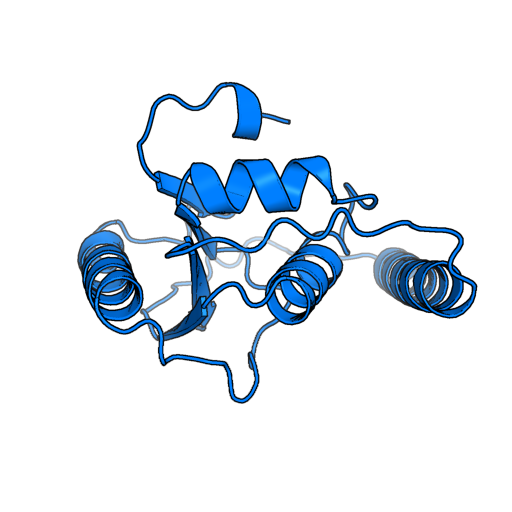 ARG A 1 124 ? 0.123 -6.297 -18.734 1.00 87.25 124 ARG A N 1
ATOM 979 C CA . ARG A 1 124 ? -0.104 -7.636 -18.168 1.00 87.25 124 ARG A CA 1
ATOM 980 C C . ARG A 1 124 ? -1.476 -7.797 -17.524 1.00 87.25 124 ARG A C 1
ATOM 982 O O . ARG A 1 124 ? -2.067 -8.869 -17.671 1.00 87.25 124 ARG A O 1
ATOM 989 N N . TYR A 1 125 ? -1.996 -6.758 -16.871 1.00 84.62 125 TYR A N 1
ATOM 990 C CA . TYR A 1 125 ? -3.377 -6.763 -16.386 1.00 84.62 125 TYR A CA 1
ATOM 991 C C . TYR A 1 125 ? -4.384 -6.658 -17.539 1.00 84.62 125 TYR A C 1
ATOM 993 O O . TYR A 1 125 ? -5.358 -7.407 -17.556 1.00 84.62 125 TYR A O 1
ATOM 1001 N N . THR A 1 126 ? -4.118 -5.819 -18.549 1.00 82.88 126 THR A N 1
ATOM 1002 C CA . THR A 1 126 ? -5.000 -5.647 -19.723 1.00 82.88 126 THR A CA 1
A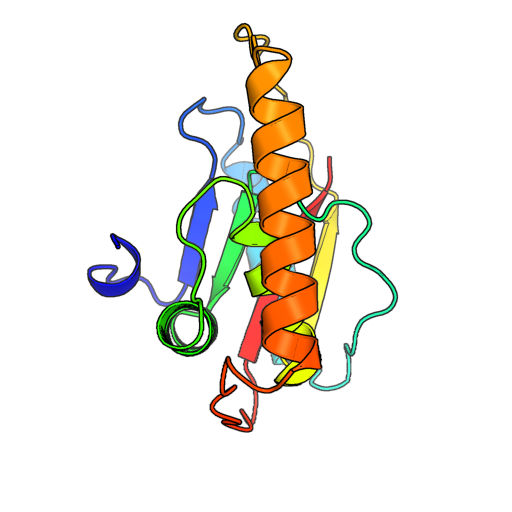TOM 1003 C C . THR A 1 126 ? -5.098 -6.921 -20.563 1.00 82.88 126 THR A C 1
ATOM 1005 O O . THR A 1 126 ? -6.180 -7.293 -21.006 1.00 82.88 126 THR A O 1
ATOM 1008 N N . LEU A 1 127 ? -3.984 -7.633 -20.751 1.00 86.31 127 LEU A N 1
ATOM 1009 C CA . LEU A 1 127 ? -3.941 -8.903 -21.483 1.00 86.31 127 LEU A CA 1
ATOM 1010 C C . LEU A 1 127 ? -4.395 -10.110 -20.639 1.00 86.31 127 LEU A C 1
ATOM 1012 O O . LEU A 1 127 ? -4.398 -11.233 -21.140 1.00 86.31 127 LEU A O 1
ATOM 1016 N N . GLY A 1 128 ? -4.733 -9.917 -19.358 1.00 81.19 128 GLY A N 1
ATOM 1017 C CA . GLY A 1 128 ? -5.129 -10.996 -18.445 1.00 81.19 128 GLY A CA 1
ATOM 1018 C C . GLY A 1 128 ? -4.015 -12.003 -18.125 1.00 81.19 128 GLY A C 1
ATOM 1019 O O . GLY A 1 128 ? -4.293 -13.090 -17.615 1.00 81.19 128 GLY A O 1
ATOM 1020 N N . ALA A 1 129 ? -2.757 -11.659 -18.422 1.00 84.38 129 ALA A N 1
ATOM 1021 C CA . ALA A 1 129 ? -1.593 -12.497 -18.140 1.00 84.38 129 ALA A CA 1
ATOM 1022 C C . ALA A 1 129 ? -1.357 -12.641 -16.628 1.00 84.38 129 ALA A C 1
ATOM 1024 O O . ALA A 1 129 ? -0.879 -13.676 -16.161 1.00 84.38 129 ALA A O 1
ATOM 1025 N N . TRP A 1 130 ? -1.722 -11.612 -15.860 1.00 82.94 130 TRP A N 1
ATOM 1026 C CA . TRP A 1 130 ? -1.733 -11.648 -14.404 1.00 82.94 130 TRP A CA 1
ATOM 1027 C C . TRP A 1 130 ? -3.133 -11.927 -13.876 1.00 82.94 130 TRP A C 1
ATOM 1029 O O . TRP A 1 130 ? -4.099 -11.233 -14.193 1.00 82.94 130 TRP A O 1
ATOM 1039 N N . ARG A 1 131 ? -3.239 -12.977 -13.058 1.00 77.44 131 ARG A N 1
ATOM 1040 C CA . ARG A 1 131 ? -4.497 -13.395 -12.444 1.00 77.44 131 ARG A CA 1
ATOM 1041 C C . ARG A 1 131 ? -4.583 -12.856 -11.028 1.00 77.44 131 ARG A C 1
ATOM 1043 O O . ARG A 1 131 ? -3.795 -13.233 -10.166 1.00 77.44 131 ARG A O 1
ATOM 1050 N N . ILE A 1 132 ? -5.603 -12.047 -10.782 1.00 77.81 132 ILE A N 1
ATOM 1051 C CA . ILE A 1 132 ? -5.932 -11.563 -9.445 1.00 77.81 132 ILE A CA 1
ATOM 1052 C C . ILE A 1 132 ? -6.730 -12.657 -8.737 1.00 77.81 132 ILE A C 1
ATOM 1054 O O . ILE A 1 132 ? -7.799 -13.063 -9.200 1.00 77.81 132 ILE A O 1
ATOM 1058 N N . ARG A 1 133 ? -6.219 -13.163 -7.611 1.00 70.69 133 ARG A N 1
ATOM 1059 C CA . ARG A 1 133 ? -7.009 -14.043 -6.743 1.00 70.69 133 ARG A CA 1
ATOM 1060 C C . ARG A 1 133 ? -8.017 -13.193 -5.988 1.00 70.69 133 ARG A C 1
ATOM 1062 O O . ARG A 1 133 ? -7.687 -12.592 -4.972 1.00 70.69 133 ARG A O 1
ATOM 1069 N N . VAL A 1 134 ? -9.248 -13.169 -6.488 1.00 64.06 134 VAL A N 1
ATOM 1070 C CA . VAL A 1 134 ? -10.353 -12.468 -5.835 1.00 64.06 134 VAL A CA 1
ATOM 1071 C C . VAL A 1 134 ? -10.713 -13.208 -4.548 1.00 64.06 134 VAL A C 1
ATOM 1073 O O . VAL A 1 134 ? -11.325 -14.275 -4.571 1.00 64.06 134 VAL A O 1
ATOM 1076 N N . ILE A 1 135 ? -10.285 -12.650 -3.420 1.00 67.12 135 ILE A N 1
ATOM 1077 C CA . ILE A 1 135 ? -10.670 -13.084 -2.079 1.00 67.12 135 ILE A CA 1
ATOM 1078 C C . ILE A 1 135 ? -11.458 -11.926 -1.487 1.00 67.12 135 ILE A C 1
ATOM 1080 O O . ILE A 1 135 ? -10.853 -10.939 -1.088 1.00 67.12 135 ILE A O 1
ATOM 1084 N N . TRP A 1 136 ? -12.786 -12.050 -1.449 1.00 59.88 136 TRP A N 1
ATOM 1085 C CA . TRP A 1 136 ? -13.674 -11.049 -0.856 1.00 59.88 136 TRP A CA 1
ATOM 1086 C C . TRP A 1 136 ? -13.516 -11.046 0.660 1.00 59.88 136 TRP A C 1
ATOM 1088 O O . TRP A 1 136 ? -13.879 -12.031 1.315 1.00 59.88 136 TRP A O 1
ATOM 1098 N N . PRO A 1 137 ? -12.958 -9.986 1.246 1.00 57.31 137 PRO A N 1
ATOM 1099 C CA . PRO A 1 137 ? -12.816 -9.924 2.678 1.00 57.31 137 PRO A CA 1
ATOM 1100 C C . PRO 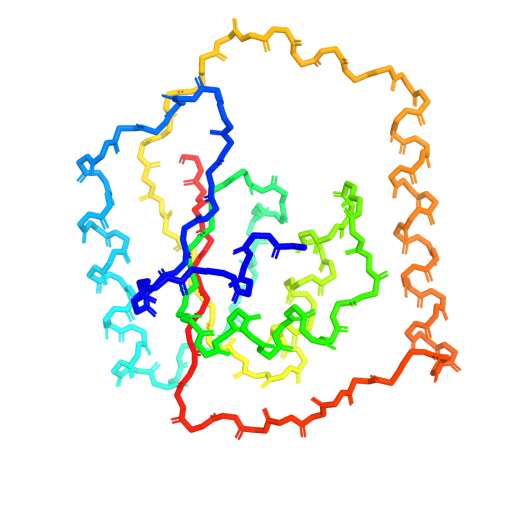A 1 137 ? -14.007 -9.218 3.313 1.00 57.31 137 PRO A C 1
ATOM 1102 O O . PRO A 1 137 ? -14.399 -8.154 2.867 1.00 57.31 137 PRO A O 1
ATOM 1105 N N . SER A 1 138 ? -14.516 -9.767 4.411 1.00 54.62 138 SER A N 1
ATOM 1106 C CA . SER A 1 138 ? -15.612 -9.176 5.189 1.00 54.62 138 SER A CA 1
ATOM 1107 C C . SER A 1 138 ? -15.204 -7.990 6.085 1.00 54.62 138 SER A C 1
ATOM 1109 O O . SER A 1 138 ? -16.061 -7.425 6.743 1.00 54.62 138 SER A O 1
ATOM 1111 N N . ALA A 1 139 ? -13.907 -7.654 6.158 1.00 59.38 139 ALA A N 1
ATOM 1112 C CA . ALA A 1 139 ? -13.353 -6.400 6.698 1.00 59.38 139 ALA A CA 1
ATOM 1113 C C . ALA A 1 139 ? -11.818 -6.447 6.596 1.00 59.38 139 ALA A C 1
ATOM 1115 O O . ALA A 1 139 ? -11.162 -7.246 7.278 1.00 59.38 139 ALA A O 1
ATOM 1116 N N . ILE A 1 140 ? -11.231 -5.637 5.714 1.00 65.50 140 ILE A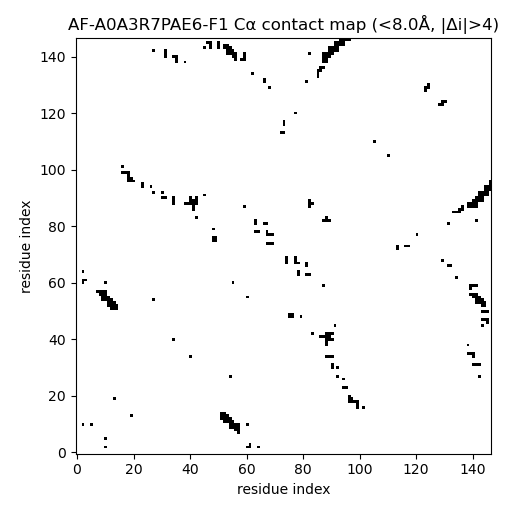 N 1
ATOM 1117 C CA . ILE A 1 140 ? -9.781 -5.542 5.490 1.00 65.50 140 ILE A CA 1
ATOM 1118 C C . ILE A 1 140 ?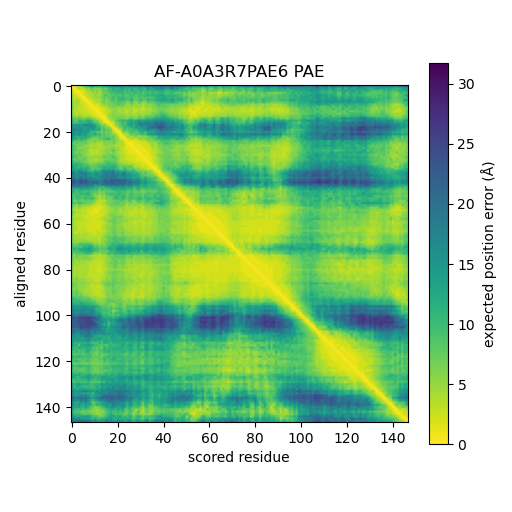 -9.428 -4.082 5.223 1.00 65.50 140 ILE A C 1
ATOM 1120 O O . ILE A 1 140 ? -10.050 -3.465 4.377 1.00 65.50 140 ILE A O 1
ATOM 1124 N N . THR A 1 141 ? -8.410 -3.547 5.899 1.00 71.06 141 THR A N 1
ATOM 1125 C CA . THR A 1 141 ? -8.092 -2.110 5.842 1.00 71.06 141 THR A CA 1
ATOM 1126 C C . THR A 1 141 ? -6.654 -1.869 5.393 1.00 71.06 141 THR A C 1
ATOM 1128 O O . THR A 1 141 ? -5.722 -2.534 5.866 1.00 71.06 141 THR A O 1
ATOM 1131 N N . LEU A 1 142 ? -6.473 -0.933 4.467 1.00 72.88 142 LEU A N 1
ATOM 1132 C CA . LEU A 1 142 ? -5.194 -0.373 4.031 1.00 72.88 142 LEU A CA 1
ATOM 1133 C C . LEU A 1 142 ? -5.235 1.140 4.292 1.00 72.88 142 LEU A C 1
ATOM 1135 O O . LEU A 1 142 ? -6.230 1.794 4.018 1.00 72.88 142 LEU A O 1
ATOM 1139 N N . LEU A 1 143 ? -4.177 1.711 4.848 1.00 70.94 143 LEU A N 1
ATOM 1140 C CA . LEU A 1 143 ? -4.086 3.142 5.108 1.00 70.94 143 LEU A CA 1
ATOM 1141 C C . LEU A 1 143 ? -2.812 3.693 4.476 1.00 70.94 143 LEU A C 1
ATOM 1143 O O . LEU A 1 143 ? -1.722 3.146 4.660 1.00 70.94 143 LEU A O 1
ATOM 1147 N N . VAL A 1 144 ? -2.978 4.772 3.720 1.00 71.12 144 VAL A N 1
ATOM 1148 C CA . VAL A 1 144 ? -1.920 5.487 3.005 1.00 71.12 144 VAL A CA 1
ATOM 1149 C C . VAL A 1 144 ? -1.722 6.842 3.680 1.00 71.12 144 VAL A C 1
ATOM 1151 O O . VAL A 1 144 ? -2.684 7.586 3.865 1.00 71.12 144 VAL A O 1
ATOM 1154 N N . LYS A 1 145 ? -0.497 7.161 4.098 1.00 69.19 145 LYS A N 1
ATOM 1155 C CA . LYS A 1 145 ? -0.180 8.487 4.647 1.00 69.19 145 LYS A CA 1
ATOM 1156 C C . LYS A 1 145 ? 0.121 9.459 3.517 1.00 69.19 145 LYS A C 1
ATOM 1158 O O . LYS A 1 145 ? 0.840 9.093 2.591 1.00 69.19 145 LYS A O 1
ATOM 1163 N N . VAL A 1 146 ? -0.385 10.683 3.645 1.00 61.00 146 VAL A N 1
ATOM 1164 C CA . VAL A 1 146 ? -0.045 11.808 2.766 1.00 61.00 146 VAL A CA 1
ATOM 1165 C C . VAL A 1 146 ? 0.454 12.976 3.610 1.00 61.00 146 VAL A C 1
ATOM 1167 O O . VAL A 1 146 ? -0.015 13.157 4.731 1.00 61.00 146 VAL A O 1
ATOM 1170 N N . TYR A 1 147 ? 1.473 13.640 3.061 1.00 59.53 147 TYR A N 1
ATOM 1171 C CA . TYR A 1 147 ? 2.379 14.654 3.618 1.00 59.53 147 TYR A CA 1
ATOM 1172 C C . TYR A 1 147 ? 1.840 15.566 4.729 1.00 59.53 147 TYR A C 1
ATOM 1174 O O . TYR A 1 147 ? 0.701 16.073 4.591 1.00 59.53 147 TYR A O 1
#

Organism: Penaeus vannamei (NCBI:txid6689)

pLDDT: mean 73.47, std 10.54, range [47.19, 87.25]

Solvent-accessible surface area (backbone atoms only — not comparable to full-atom values): 8908 Å² total; per-residue (Å²): 119,71,79,82,73,62,86,56,74,55,42,77,46,63,58,92,81,65,38,69,63,74,80,51,49,60,59,52,51,51,50,52,54,54,46,59,72,37,87,77,47,68,71,83,79,80,88,60,60,76,53,57,37,36,43,25,32,43,66,37,44,55,56,46,66,72,57,56,88,57,91,58,95,58,26,50,52,53,47,53,50,49,32,60,76,46,68,40,32,45,47,78,44,76,47,86,56,55,80,69,95,63,88,82,78,70,56,75,66,55,58,52,52,48,53,50,50,51,51,50,52,51,51,32,53,72,69,56,74,53,76,78,79,83,64,85,66,97,71,41,41,40,36,40,42,38,101

InterPro domains:
  IPR029044 Nucleotide-diphospho-sugar transferases [G3DSA:3.90.550.10] (1-133)

Radius of gyration: 15.59 Å; Cα contacts (8 Å, |Δi|>4): 181; chains: 1; bounding box: 38×30×39 Å

Secondary structure (DSSP, 8-state):
-GGGG--SSEEEE--TT----GGGHHHHHHHHHHHHH-TT---S--S-SS-S-EEEEHHHHHHHHHH----STTHHHHHHHHHHHTT--EEEEE-------------HHHHHHHHHHHHHHHHHHHTT-SPP-----SS--EEEEE-

Sequence (147 aa):
MGVFRSRGEMLLFADADGATTFSDLDKVEASLKNICADEKTLMRGVRDTQCGFKLLTRRSARILFNSLHVERWAFDVEMLYLAQVLGIPIAEVAVEWQEIEGTKMTPVLSWIEMGLDLVIIWLRYTLGAWRIRVIWPSAITLLVKVY

Mean predicted aligned error: 9.33 Å